Protein AF-A0A8H5PPE0-F1 (afdb_monomer_lite)

Organism: NCBI:txid48495

Secondary structure (DSSP, 8-state):
--HHHHHHHHHHHSTT---------HHHHHHHHHHHHHTT--SHHHHHHHHHIIIIISSTT--SS-TTTTTT-PPPPHHHHHHHHHHHHHHS--GGGSPP--

Sequence (102 aa):
MTQNQVLGYAREAAPGAEFAVEQVDTKVLVEAAWKRYNEGTRDRVSVRDFVIRASYGMGNGFFPKTDNEFLGIRQWSDEELKEEIFRRVKANPPVSLKAPEE

Radius of gyration: 18.6 Å; chains: 1; bounding box: 40×42×46 Å

Foldseek 3Di:
DDPVLLVVLLCVLPPPADDDDDDDDLVVLVVQLVVCVVVVNDDPVSCVSVVCCCCPVVVVVDDPDDCCVVVVHDDDDSVRSSVVSSVVCVVPPHPSPDDPDD

pLDDT: mean 89.12, std 9.19, range [42.53, 97.12]

Structure (mmCIF, N/CA/C/O backbone):
data_AF-A0A8H5PPE0-F1
#
_entry.id   AF-A0A8H5PPE0-F1
#
loop_
_atom_site.group_PDB
_atom_site.id
_atom_site.type_symbol
_atom_site.label_atom_id
_atom_site.label_alt_id
_atom_site.label_comp_id
_atom_site.label_asym_id
_atom_site.label_entity_id
_atom_site.label_seq_id
_atom_site.pdbx_PDB_ins_code
_atom_site.Cartn_x
_atom_site.Cartn_y
_atom_site.Cartn_z
_atom_site.occupancy
_atom_site.B_iso_or_equiv
_atom_site.auth_seq_id
_atom_site.auth_comp_id
_atom_site.auth_asym_id
_atom_site.auth_atom_id
_atom_site.pdbx_PDB_model_num
ATOM 1 N N . MET A 1 1 ? -7.551 10.363 1.956 1.00 73.62 1 MET A N 1
ATOM 2 C CA . MET A 1 1 ? -7.249 9.243 2.867 1.00 73.62 1 MET A CA 1
ATOM 3 C C . MET A 1 1 ? -6.055 8.442 2.361 1.00 73.62 1 MET A C 1
ATOM 5 O O . MET A 1 1 ? -5.914 8.293 1.154 1.00 73.62 1 MET A O 1
ATOM 9 N N . THR A 1 2 ? -5.186 7.964 3.254 1.00 82.62 2 THR A N 1
ATOM 10 C CA . THR A 1 2 ? -3.937 7.246 2.934 1.00 82.62 2 THR A CA 1
ATOM 11 C C . THR A 1 2 ? -3.913 5.843 3.552 1.00 82.62 2 THR A C 1
ATOM 13 O O . THR A 1 2 ? -4.597 5.591 4.542 1.00 82.62 2 THR A O 1
ATOM 16 N N . GLN A 1 3 ? -3.083 4.935 3.023 1.00 85.38 3 GLN A N 1
ATOM 17 C CA . GLN A 1 3 ? -2.862 3.611 3.635 1.00 85.38 3 GLN A CA 1
ATOM 18 C C . GLN A 1 3 ? -2.373 3.712 5.091 1.00 85.38 3 GLN A C 1
ATOM 20 O O . GLN A 1 3 ? -2.763 2.900 5.925 1.00 85.38 3 GLN A O 1
ATOM 25 N N . ASN A 1 4 ? -1.592 4.745 5.424 1.00 88.50 4 ASN A N 1
ATOM 26 C CA . ASN A 1 4 ? -1.128 4.983 6.793 1.00 88.50 4 ASN A CA 1
ATOM 27 C C . ASN A 1 4 ? -2.276 5.315 7.754 1.00 88.50 4 ASN A C 1
ATOM 29 O O . ASN A 1 4 ? -2.238 4.893 8.906 1.00 88.50 4 ASN A O 1
ATOM 33 N N . GLN A 1 5 ? -3.309 6.027 7.291 1.00 89.62 5 GLN A N 1
ATOM 34 C CA . GLN A 1 5 ? -4.500 6.293 8.107 1.00 89.62 5 GLN A CA 1
ATOM 35 C C . GLN A 1 5 ? -5.283 5.003 8.379 1.00 89.62 5 GLN A C 1
ATOM 37 O O . GLN A 1 5 ? -5.636 4.735 9.523 1.00 89.62 5 GLN A O 1
ATOM 42 N N . VAL A 1 6 ? -5.464 4.156 7.359 1.00 92.06 6 VAL A N 1
ATOM 43 C CA . VAL A 1 6 ? -6.106 2.835 7.508 1.00 92.06 6 VAL A CA 1
ATOM 44 C C . VAL A 1 6 ? -5.342 1.958 8.504 1.00 92.06 6 VAL A C 1
ATOM 46 O O . VAL A 1 6 ? -5.944 1.353 9.390 1.00 92.06 6 VAL A O 1
ATOM 49 N N . LEU A 1 7 ? -4.011 1.925 8.399 1.00 92.56 7 LEU A N 1
ATOM 50 C CA . LEU A 1 7 ? -3.152 1.201 9.335 1.00 92.56 7 LEU A CA 1
ATOM 51 C C . LEU A 1 7 ? -3.244 1.764 10.763 1.00 92.56 7 LEU A C 1
ATOM 53 O O . LEU A 1 7 ? -3.219 0.995 11.722 1.00 92.56 7 LEU A O 1
ATOM 57 N N . GLY A 1 8 ? -3.377 3.085 10.910 1.00 94.12 8 GLY A N 1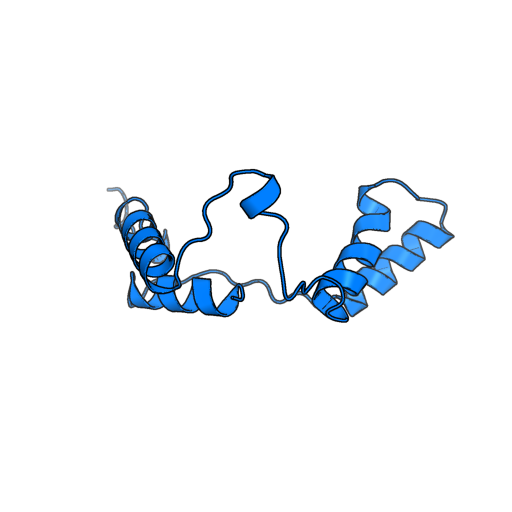
ATOM 58 C CA . GLY A 1 8 ? -3.629 3.738 12.195 1.00 94.12 8 GLY A CA 1
ATOM 59 C C . GLY A 1 8 ? -4.895 3.203 12.862 1.00 94.12 8 GLY A C 1
ATOM 60 O O . GLY A 1 8 ? -4.830 2.687 13.975 1.00 94.12 8 GLY A O 1
ATOM 61 N N . TYR A 1 9 ? -6.019 3.202 12.141 1.00 95.31 9 TYR A N 1
ATOM 62 C CA . TYR A 1 9 ? -7.278 2.655 12.653 1.00 95.31 9 TYR A CA 1
ATOM 63 C C . TYR A 1 9 ? -7.195 1.159 12.971 1.00 95.31 9 TYR A C 1
ATOM 65 O O . TYR A 1 9 ? -7.761 0.716 13.967 1.00 95.31 9 TYR A O 1
ATOM 73 N N . ALA A 1 10 ? -6.463 0.375 12.177 1.00 93.81 10 ALA A N 1
ATOM 74 C CA . ALA A 1 10 ? -6.276 -1.048 12.452 1.00 93.81 10 ALA A CA 1
ATOM 75 C C . ALA A 1 10 ? -5.502 -1.293 13.763 1.00 93.81 10 ALA A C 1
ATOM 77 O O . ALA A 1 10 ? -5.871 -2.173 14.542 1.00 93.81 10 ALA A O 1
ATOM 78 N N . ARG A 1 11 ? -4.473 -0.482 14.043 1.00 94.00 11 ARG A N 1
ATOM 79 C CA . ARG A 1 11 ? -3.713 -0.525 15.306 1.00 94.00 11 ARG A CA 1
ATOM 80 C C . ARG A 1 11 ? -4.546 -0.086 16.505 1.00 94.00 11 ARG A C 1
ATOM 82 O O . ARG A 1 11 ? -4.424 -0.676 17.572 1.00 94.00 11 ARG A O 1
ATOM 89 N N . GLU A 1 12 ? -5.407 0.913 16.330 1.00 94.94 12 GLU A N 1
ATOM 90 C CA . GLU A 1 12 ? -6.366 1.312 17.366 1.00 94.94 12 GLU A CA 1
ATOM 91 C C . GLU A 1 12 ? -7.387 0.201 17.656 1.00 94.94 12 GLU A C 1
ATOM 93 O O . GLU A 1 12 ? -7.741 -0.025 18.811 1.00 94.94 12 GLU A O 1
ATOM 98 N N . ALA A 1 13 ? -7.847 -0.507 16.620 1.00 94.38 13 ALA A N 1
ATOM 99 C CA . ALA A 1 13 ? -8.815 -1.595 16.746 1.00 94.38 13 ALA A CA 1
ATOM 100 C C . ALA A 1 13 ? -8.247 -2.844 17.440 1.00 94.38 13 ALA A C 1
ATOM 102 O O . ALA A 1 13 ? -9.007 -3.602 18.045 1.00 94.38 13 ALA A O 1
ATOM 103 N N . ALA A 1 14 ? -6.935 -3.065 17.339 1.00 93.62 14 ALA A N 1
ATOM 104 C CA . ALA A 1 14 ? -6.232 -4.185 17.953 1.00 93.62 14 ALA A CA 1
ATOM 105 C C . ALA A 1 14 ? -4.932 -3.714 18.627 1.00 93.62 14 ALA A C 1
ATOM 107 O O . ALA A 1 14 ? -3.840 -3.913 18.081 1.00 93.62 14 ALA A O 1
ATOM 108 N N . PRO A 1 15 ? -5.024 -3.097 19.821 1.00 90.75 15 PRO A N 1
ATOM 109 C CA . PRO A 1 15 ? -3.844 -2.701 20.577 1.00 90.75 15 PRO A CA 1
ATOM 110 C C . PRO A 1 15 ? -2.945 -3.912 20.854 1.00 90.75 15 PRO A C 1
ATOM 112 O O . PRO A 1 15 ? -3.411 -4.943 21.331 1.00 90.75 15 PRO A O 1
ATOM 115 N N . GLY A 1 16 ? -1.654 -3.790 20.541 1.00 86.06 16 GLY A N 1
ATOM 116 C CA . GLY A 1 16 ? -0.678 -4.873 20.706 1.00 86.06 16 GLY A CA 1
ATOM 117 C C . GLY A 1 16 ? -0.608 -5.871 19.545 1.00 86.06 16 GLY A C 1
ATOM 118 O O . GLY A 1 16 ? 0.258 -6.739 19.565 1.00 86.06 16 GLY A O 1
ATOM 119 N N . ALA A 1 17 ? -1.456 -5.749 18.517 1.00 88.88 17 ALA A N 1
ATOM 120 C CA . ALA A 1 17 ? -1.267 -6.512 17.288 1.00 88.88 17 ALA A CA 1
ATOM 121 C C . ALA A 1 17 ? -0.062 -6.014 16.486 1.00 88.88 17 ALA A C 1
ATOM 123 O O . ALA A 1 17 ? 0.148 -4.808 16.316 1.00 88.88 17 ALA A O 1
ATOM 124 N N . GLU A 1 18 ? 0.659 -6.959 15.892 1.00 89.44 18 GLU A N 1
ATOM 125 C CA . GLU A 1 18 ? 1.664 -6.664 14.886 1.00 89.44 18 GLU A CA 1
ATOM 126 C C . GLU A 1 18 ? 1.023 -6.666 13.500 1.00 89.44 18 GLU A C 1
ATOM 128 O O . GLU A 1 18 ? 0.386 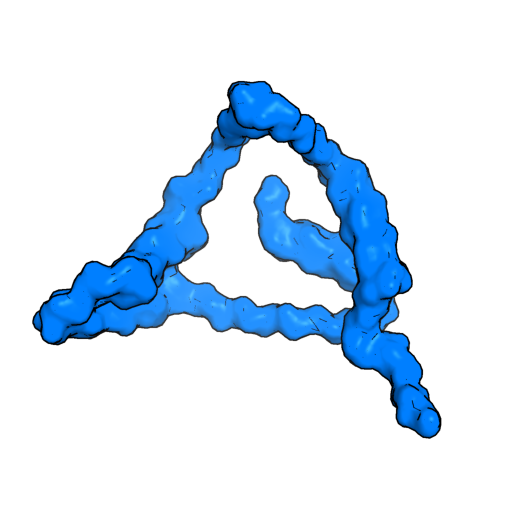-7.628 13.069 1.00 89.44 18 GLU A O 1
ATOM 133 N N . PHE A 1 19 ? 1.215 -5.562 12.784 1.00 88.81 19 PHE A N 1
ATOM 134 C CA . PHE A 1 19 ? 0.839 -5.438 11.383 1.00 88.81 19 PHE A CA 1
ATOM 135 C C . PHE A 1 19 ? 2.118 -5.378 10.561 1.00 88.81 19 PHE A C 1
ATOM 137 O O . PHE A 1 19 ? 2.896 -4.431 10.706 1.00 88.81 19 PHE A O 1
ATOM 144 N N . ALA A 1 20 ? 2.328 -6.378 9.705 1.00 88.06 20 ALA A N 1
ATOM 145 C CA . ALA A 1 20 ? 3.460 -6.392 8.792 1.00 88.06 20 ALA A CA 1
ATOM 146 C C . ALA A 1 20 ? 3.360 -5.207 7.819 1.00 88.06 20 ALA A C 1
ATOM 148 O O . ALA A 1 20 ? 2.336 -5.011 7.163 1.00 88.06 20 ALA A O 1
ATOM 149 N N . VAL A 1 21 ? 4.430 -4.417 7.736 1.00 88.31 21 VAL A N 1
ATOM 150 C CA . VAL A 1 21 ? 4.550 -3.298 6.797 1.00 88.31 21 VAL A CA 1
ATOM 151 C C . VAL A 1 21 ? 5.812 -3.501 5.980 1.00 88.31 21 VAL A C 1
ATOM 153 O O . VAL A 1 21 ? 6.912 -3.518 6.526 1.00 88.31 21 VAL A O 1
ATOM 156 N N . GLU A 1 22 ? 5.649 -3.615 4.669 1.00 89.50 22 GLU A N 1
ATOM 157 C CA . GLU A 1 22 ? 6.762 -3.627 3.731 1.00 89.50 22 GLU A CA 1
ATOM 158 C C . GLU A 1 22 ? 7.011 -2.202 3.235 1.00 89.50 22 GLU A C 1
ATOM 160 O O . GLU A 1 22 ? 6.127 -1.560 2.663 1.00 89.50 22 GLU A O 1
ATOM 165 N N . GLN A 1 23 ? 8.213 -1.688 3.488 1.00 87.75 23 GLN A N 1
ATOM 166 C CA . GLN A 1 23 ? 8.625 -0.388 2.974 1.00 87.75 23 GLN A CA 1
ATOM 167 C C . GLN A 1 23 ? 9.143 -0.559 1.549 1.00 87.75 23 GLN A C 1
ATOM 169 O O . GLN A 1 23 ? 10.116 -1.274 1.319 1.00 87.75 23 GLN A O 1
ATOM 174 N N . VAL A 1 24 ? 8.500 0.116 0.598 1.00 88.19 24 VAL A N 1
ATOM 175 C CA . VAL A 1 24 ? 8.821 -0.001 -0.828 1.00 88.19 24 VAL A CA 1
ATOM 176 C C . VAL A 1 24 ? 9.410 1.311 -1.339 1.00 88.19 24 VAL A C 1
ATOM 178 O O . VAL A 1 24 ? 8.713 2.325 -1.414 1.00 88.19 24 VAL A O 1
ATOM 181 N N . ASP A 1 25 ? 10.679 1.291 -1.761 1.00 93.12 25 ASP A N 1
ATOM 182 C CA . ASP A 1 25 ? 11.261 2.405 -2.512 1.00 93.12 25 ASP A CA 1
ATOM 183 C C . ASP A 1 25 ? 10.926 2.281 -4.002 1.00 93.12 25 ASP A C 1
ATOM 185 O O . ASP A 1 25 ? 11.515 1.516 -4.767 1.00 93.12 25 ASP A O 1
ATOM 189 N N . THR A 1 26 ? 9.972 3.102 -4.428 1.00 94.00 26 THR A N 1
ATOM 190 C CA . THR A 1 26 ? 9.540 3.172 -5.828 1.00 94.00 26 THR A CA 1
ATOM 191 C C . THR A 1 26 ? 10.651 3.551 -6.815 1.00 94.00 26 THR A C 1
ATOM 193 O O . THR A 1 26 ? 10.493 3.292 -8.007 1.00 94.00 26 THR A O 1
ATOM 196 N N . LYS A 1 27 ? 11.762 4.163 -6.375 1.00 95.31 27 LYS A N 1
ATOM 197 C CA . LYS A 1 27 ? 12.910 4.449 -7.253 1.00 95.31 27 LYS A CA 1
ATOM 198 C C . LYS A 1 27 ? 13.619 3.163 -7.670 1.00 95.31 27 LYS A C 1
ATOM 200 O O . LYS A 1 27 ? 13.854 2.972 -8.857 1.00 95.31 27 LYS A O 1
ATOM 205 N N . VAL A 1 28 ? 13.848 2.247 -6.731 1.00 95.06 28 VAL A N 1
ATOM 206 C CA . VAL A 1 28 ? 14.465 0.938 -7.013 1.00 95.06 28 VAL A CA 1
ATOM 207 C C . VAL A 1 28 ? 13.606 0.134 -7.993 1.00 95.06 28 VAL A C 1
ATOM 209 O O . VAL A 1 28 ? 14.123 -0.498 -8.915 1.00 95.06 28 VAL A O 1
ATOM 212 N N . LEU A 1 29 ? 12.277 0.220 -7.858 1.00 93.44 29 LEU A N 1
ATOM 213 C CA . LEU A 1 29 ? 11.351 -0.406 -8.806 1.00 93.44 29 LEU A CA 1
ATOM 214 C C . LEU A 1 29 ? 11.541 0.129 -10.234 1.00 93.44 29 LEU A C 1
ATOM 216 O O . LEU A 1 29 ? 11.566 -0.648 -11.187 1.00 93.44 29 LEU A O 1
ATOM 220 N N . VAL A 1 30 ? 11.711 1.446 -10.396 1.00 95.06 30 VAL A N 1
ATOM 221 C CA . VAL A 1 30 ? 11.883 2.063 -11.721 1.00 95.06 30 VAL A CA 1
ATOM 222 C C . VAL A 1 30 ? 13.215 1.683 -12.370 1.00 95.06 30 VAL A C 1
ATOM 224 O O . VAL A 1 30 ? 13.269 1.484 -13.581 1.00 95.06 30 VAL A O 1
ATOM 227 N N . GLU A 1 31 ? 14.279 1.541 -11.579 1.00 95.12 31 GLU A N 1
ATOM 228 C CA . GLU A 1 31 ? 15.589 1.089 -12.060 1.00 95.12 31 GLU A CA 1
ATOM 229 C C . GLU A 1 31 ? 15.514 -0.352 -12.581 1.00 95.12 31 GLU A C 1
ATOM 231 O O . GLU A 1 31 ? 15.961 -0.644 -13.696 1.00 95.12 31 GLU A O 1
ATOM 236 N N . ALA A 1 32 ? 14.864 -1.243 -11.825 1.00 93.12 32 ALA A N 1
ATOM 237 C CA . ALA A 1 32 ? 14.617 -2.617 -12.253 1.00 93.12 32 ALA A CA 1
ATOM 238 C C . ALA A 1 32 ? 13.738 -2.684 -13.516 1.00 93.12 32 ALA A C 1
ATOM 240 O O . ALA A 1 32 ? 13.986 -3.500 -14.409 1.00 93.12 32 ALA A O 1
ATOM 241 N N . ALA A 1 33 ? 12.735 -1.807 -13.622 1.00 94.62 33 ALA A N 1
ATOM 242 C CA . ALA A 1 33 ? 11.870 -1.706 -14.793 1.00 94.62 33 ALA A CA 1
ATOM 243 C C . ALA A 1 33 ? 12.642 -1.283 -16.048 1.00 94.62 33 ALA A C 1
ATOM 245 O O . ALA A 1 33 ? 12.481 -1.901 -17.100 1.00 94.62 33 ALA A O 1
ATOM 246 N N . TRP A 1 34 ? 13.522 -0.284 -15.933 1.00 95.81 34 TRP A N 1
ATOM 247 C CA . TRP A 1 34 ? 14.383 0.149 -17.035 1.00 95.81 34 TRP A CA 1
ATOM 248 C C . TRP A 1 34 ? 15.318 -0.953 -17.514 1.00 95.81 34 TRP A C 1
ATOM 250 O O . TRP A 1 34 ? 15.463 -1.135 -18.723 1.00 95.81 34 TRP A O 1
ATOM 260 N N . LYS A 1 35 ? 15.905 -1.726 -16.593 1.00 95.38 35 LYS A N 1
ATOM 261 C CA . LYS A 1 35 ? 16.738 -2.877 -16.956 1.00 95.38 35 LYS A CA 1
ATOM 262 C C . LYS A 1 35 ? 15.962 -3.871 -17.828 1.00 95.38 35 LYS A C 1
ATOM 264 O O . LYS A 1 35 ? 16.379 -4.141 -18.952 1.00 95.38 35 LYS A O 1
ATOM 269 N N 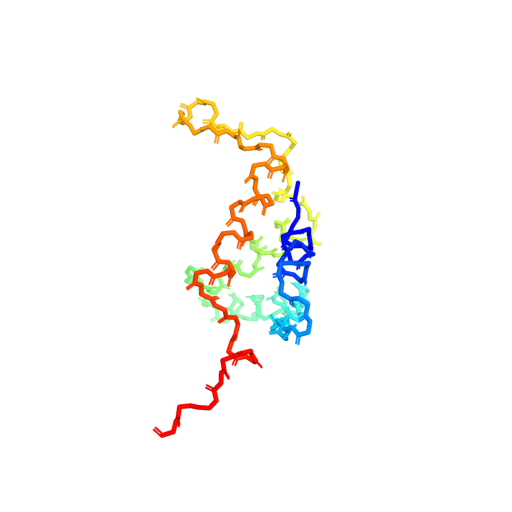. ARG A 1 36 ? 14.795 -4.331 -17.359 1.00 95.06 36 ARG A N 1
ATOM 270 C CA . ARG A 1 36 ? 13.930 -5.261 -18.113 1.00 95.06 36 ARG A CA 1
ATOM 271 C C . ARG A 1 36 ? 13.505 -4.685 -19.464 1.00 95.06 36 ARG A C 1
ATOM 273 O O . ARG A 1 36 ? 13.529 -5.387 -20.472 1.00 95.06 36 ARG A O 1
ATOM 280 N N . TYR A 1 37 ? 13.157 -3.399 -19.496 1.00 94.88 37 TYR A N 1
ATOM 281 C CA . TYR A 1 37 ? 12.736 -2.715 -20.716 1.00 94.88 37 TYR A CA 1
ATOM 282 C C . TYR A 1 37 ? 13.845 -2.682 -21.777 1.00 94.88 37 TYR A C 1
ATOM 284 O O . TYR A 1 37 ? 13.585 -2.946 -22.954 1.00 94.88 37 TYR A O 1
ATOM 292 N N . ASN A 1 38 ? 15.079 -2.385 -21.361 1.00 95.12 38 ASN A N 1
ATOM 293 C CA . ASN A 1 38 ? 16.249 -2.328 -22.240 1.00 95.12 38 ASN A CA 1
ATOM 294 C C . ASN A 1 38 ? 16.684 -3.717 -22.728 1.00 95.12 38 ASN A C 1
ATOM 296 O O . ASN A 1 38 ? 17.182 -3.842 -23.841 1.00 95.12 38 ASN A O 1
ATOM 300 N N . GLU A 1 39 ? 16.421 -4.762 -21.944 1.00 96.19 39 GLU A N 1
ATOM 301 C CA . GLU A 1 39 ? 16.573 -6.169 -22.345 1.00 96.19 39 GLU A CA 1
ATOM 302 C C . GLU A 1 39 ? 15.443 -6.647 -23.287 1.00 96.19 39 GLU A C 1
ATOM 304 O O . GLU A 1 39 ? 15.424 -7.800 -23.710 1.00 96.19 39 GLU A O 1
ATOM 309 N N . GLY A 1 40 ? 14.491 -5.773 -23.639 1.00 95.75 40 GLY A N 1
ATOM 310 C CA . GLY A 1 40 ? 13.387 -6.069 -24.556 1.00 95.75 40 GLY A CA 1
ATOM 311 C C . GLY A 1 40 ? 12.144 -6.667 -23.891 1.00 95.75 40 GLY A C 1
ATOM 312 O O . GLY A 1 40 ? 11.158 -6.936 -24.579 1.00 95.75 40 GLY A O 1
ATOM 313 N N . THR A 1 41 ? 12.139 -6.826 -22.565 1.00 94.50 41 THR A N 1
ATOM 314 C CA . THR A 1 41 ? 10.997 -7.367 -21.817 1.00 94.50 41 THR A CA 1
ATOM 315 C C . THR A 1 41 ? 9.990 -6.257 -21.513 1.00 94.50 41 THR A C 1
ATOM 317 O O . THR A 1 41 ? 10.246 -5.356 -20.714 1.00 94.50 41 THR A O 1
ATOM 320 N N . ARG A 1 42 ? 8.826 -6.308 -22.175 1.00 90.44 42 ARG A N 1
ATOM 321 C CA . ARG A 1 42 ? 7.790 -5.253 -22.142 1.00 90.44 42 ARG A CA 1
ATOM 322 C C . ARG A 1 42 ? 6.397 -5.771 -21.789 1.00 90.44 42 ARG A C 1
ATOM 324 O O . ARG A 1 42 ? 5.393 -5.170 -22.167 1.00 90.44 42 ARG A O 1
ATOM 331 N N . ASP A 1 43 ? 6.319 -6.900 -21.098 1.00 92.12 43 ASP A N 1
ATOM 332 C CA . ASP A 1 43 ? 5.044 -7.407 -20.607 1.00 92.12 43 ASP A CA 1
ATOM 333 C C . ASP A 1 43 ? 4.461 -6.491 -19.514 1.00 92.12 43 ASP A C 1
ATOM 335 O O . ASP A 1 43 ? 5.144 -5.641 -18.929 1.00 92.12 43 ASP A O 1
ATOM 339 N N . ARG A 1 44 ? 3.173 -6.688 -19.221 1.00 87.62 44 ARG A N 1
ATOM 340 C CA . ARG A 1 44 ? 2.410 -5.866 -18.273 1.00 87.62 44 ARG A CA 1
ATOM 341 C C . ARG A 1 44 ? 3.056 -5.787 -16.887 1.00 87.62 44 ARG A C 1
ATOM 343 O O . ARG A 1 44 ? 2.971 -4.742 -16.250 1.00 87.62 44 ARG A O 1
ATOM 350 N N . VAL A 1 45 ? 3.653 -6.875 -16.399 1.00 85.19 45 VAL A N 1
ATOM 351 C CA . VAL A 1 45 ? 4.282 -6.909 -15.072 1.00 85.19 45 VAL A CA 1
ATOM 352 C C . VAL A 1 45 ? 5.562 -6.085 -15.093 1.00 85.19 45 VAL A C 1
ATOM 354 O O . VAL A 1 45 ? 5.758 -5.249 -14.214 1.00 85.19 45 VAL A O 1
ATOM 357 N N . SER A 1 46 ? 6.379 -6.242 -16.134 1.00 84.81 46 SER A N 1
ATOM 358 C CA . SER A 1 46 ? 7.659 -5.539 -16.255 1.00 84.81 46 SER A CA 1
ATOM 359 C C . SER A 1 46 ? 7.520 -4.018 -16.334 1.00 84.81 46 SER A C 1
ATOM 361 O O . SER A 1 46 ? 8.362 -3.313 -15.773 1.00 84.81 46 SER A O 1
ATOM 363 N N . VAL A 1 47 ? 6.456 -3.509 -16.971 1.00 90.94 47 VAL A N 1
ATOM 364 C CA . VAL A 1 47 ? 6.188 -2.061 -17.085 1.00 90.94 47 VAL A CA 1
ATOM 365 C C . VAL A 1 47 ? 5.401 -1.476 -15.904 1.00 90.94 47 VAL A C 1
ATOM 367 O O . VAL A 1 47 ? 5.350 -0.256 -15.750 1.00 90.94 47 VAL A O 1
ATOM 370 N N . ARG A 1 48 ? 4.799 -2.316 -15.047 1.00 93.12 48 ARG A N 1
ATOM 371 C CA . ARG A 1 48 ? 3.974 -1.891 -13.897 1.00 93.12 48 ARG A CA 1
ATOM 372 C C . ARG A 1 48 ? 4.729 -0.971 -12.942 1.00 93.12 48 ARG A C 1
ATOM 374 O O . ARG A 1 48 ? 4.150 -0.042 -12.388 1.00 93.12 48 ARG A O 1
ATOM 381 N N . ASP A 1 49 ? 6.017 -1.217 -12.763 1.00 94.56 49 ASP A N 1
ATOM 382 C CA . ASP A 1 49 ? 6.861 -0.483 -11.822 1.00 94.56 49 ASP A CA 1
ATOM 383 C C . ASP A 1 49 ? 7.046 0.992 -12.218 1.00 94.56 49 ASP A C 1
ATOM 385 O O . ASP A 1 49 ? 7.104 1.861 -11.345 1.00 94.56 49 ASP A O 1
ATOM 389 N N . PHE A 1 50 ? 7.004 1.309 -13.519 1.00 94.94 50 PHE A N 1
ATOM 390 C CA . PHE A 1 50 ? 6.927 2.698 -13.986 1.00 94.94 50 PHE A CA 1
ATOM 391 C C . PHE A 1 50 ? 5.648 3.382 -13.508 1.00 94.94 50 PHE A C 1
ATOM 393 O O . PHE A 1 50 ? 5.690 4.511 -13.017 1.00 94.94 50 PHE A O 1
ATOM 400 N N . VAL A 1 51 ? 4.515 2.683 -13.615 1.00 93.31 51 VAL A N 1
ATOM 401 C CA . VAL A 1 51 ? 3.211 3.192 -13.175 1.00 93.31 51 VAL A CA 1
ATOM 402 C C . VAL A 1 51 ? 3.202 3.381 -11.662 1.00 93.31 51 VAL A C 1
ATOM 404 O O . VAL A 1 51 ? 2.802 4.439 -11.193 1.00 93.31 51 VAL A O 1
ATOM 407 N N . ILE A 1 52 ? 3.718 2.422 -10.889 1.00 93.25 52 ILE A N 1
ATOM 408 C CA . ILE A 1 52 ? 3.818 2.542 -9.426 1.00 93.25 52 ILE A CA 1
ATOM 409 C C . ILE A 1 52 ? 4.641 3.776 -9.035 1.00 93.25 52 ILE A C 1
ATOM 411 O O . ILE A 1 52 ? 4.215 4.553 -8.175 1.00 93.25 52 ILE A O 1
ATOM 415 N N . ARG A 1 53 ? 5.796 3.993 -9.679 1.00 94.69 53 ARG A N 1
ATOM 416 C CA . ARG A 1 53 ? 6.625 5.181 -9.435 1.00 94.69 53 ARG A CA 1
ATOM 417 C C . ARG A 1 53 ? 5.881 6.467 -9.777 1.00 94.69 53 ARG A C 1
ATOM 419 O O . ARG A 1 53 ? 5.896 7.389 -8.964 1.00 94.69 53 ARG A O 1
ATOM 426 N N . ALA A 1 54 ? 5.226 6.527 -10.934 1.00 94.38 54 ALA A N 1
ATOM 427 C CA . ALA A 1 54 ? 4.465 7.700 -11.350 1.00 94.38 54 ALA A CA 1
ATOM 428 C C . ALA A 1 54 ? 3.304 7.993 -10.385 1.00 94.38 54 ALA A C 1
ATOM 430 O O . ALA A 1 54 ? 3.148 9.128 -9.938 1.00 94.38 54 ALA A O 1
ATOM 431 N N . SER A 1 55 ? 2.524 6.975 -10.023 1.00 91.69 55 SER A N 1
ATOM 432 C CA . SER A 1 55 ? 1.334 7.121 -9.189 1.00 91.69 55 SER A CA 1
ATOM 433 C C . SER A 1 55 ? 1.673 7.442 -7.734 1.00 91.69 55 SER A C 1
ATOM 435 O O . SER A 1 55 ? 1.219 8.456 -7.210 1.00 91.69 55 SER A O 1
ATOM 437 N N . TYR A 1 56 ? 2.480 6.603 -7.080 1.00 89.75 56 TYR A N 1
ATOM 438 C CA . TYR A 1 56 ? 2.724 6.692 -5.636 1.00 89.75 56 TYR A CA 1
ATOM 439 C C . TYR A 1 56 ? 4.022 7.423 -5.303 1.00 89.75 56 TYR A C 1
ATOM 441 O O . TYR A 1 56 ? 4.063 8.224 -4.376 1.00 89.75 56 TYR A O 1
ATOM 449 N N . GLY A 1 57 ? 5.084 7.179 -6.071 1.00 90.88 57 GLY A N 1
ATOM 450 C CA . GLY A 1 57 ? 6.402 7.754 -5.802 1.00 90.88 57 GLY A CA 1
ATOM 451 C C . GLY A 1 57 ? 6.548 9.228 -6.186 1.00 90.88 57 GLY A C 1
ATOM 452 O O . GLY A 1 57 ? 7.369 9.932 -5.598 1.00 90.88 57 GLY A O 1
ATOM 453 N N . MET A 1 58 ? 5.789 9.677 -7.188 1.00 92.38 58 MET A N 1
ATOM 454 C CA . MET A 1 58 ? 5.735 11.070 -7.653 1.00 92.38 58 MET A CA 1
ATOM 455 C C . MET A 1 58 ? 4.404 11.755 -7.315 1.00 92.38 58 MET A C 1
ATOM 457 O O . MET A 1 58 ? 4.267 12.950 -7.545 1.00 92.38 58 MET A O 1
ATOM 461 N N . GLY A 1 59 ? 3.434 11.014 -6.772 1.00 88.62 59 GLY A N 1
ATOM 462 C CA . GLY A 1 59 ? 2.144 11.551 -6.341 1.00 88.62 59 GLY A CA 1
ATOM 463 C C . GLY A 1 59 ? 1.115 11.770 -7.453 1.00 88.62 59 GLY A C 1
ATOM 464 O O . GLY A 1 59 ? 0.023 12.247 -7.159 1.00 88.62 59 GLY A O 1
ATOM 465 N N . ASN A 1 60 ? 1.389 11.382 -8.706 1.00 89.88 60 ASN A N 1
ATOM 466 C CA . ASN A 1 60 ? 0.446 11.595 -9.818 1.00 89.88 60 ASN A CA 1
ATOM 467 C C . ASN A 1 60 ? -0.798 10.691 -9.751 1.00 89.88 60 ASN A C 1
ATOM 469 O O . ASN A 1 60 ? -1.705 10.829 -10.564 1.00 89.88 60 ASN A O 1
ATOM 473 N N . GLY A 1 61 ? -0.835 9.736 -8.819 1.00 86.50 61 GLY A N 1
ATOM 474 C CA . GLY A 1 61 ? -1.990 8.876 -8.561 1.00 86.50 61 GLY A CA 1
ATOM 475 C C . GLY A 1 61 ? -2.956 9.446 -7.525 1.00 86.50 61 GLY A C 1
ATOM 476 O O . GLY A 1 61 ? -3.958 8.803 -7.220 1.00 86.50 61 GLY A O 1
ATOM 477 N N . PHE A 1 62 ? -2.658 10.614 -6.949 1.00 84.69 62 PHE A N 1
ATOM 478 C CA . PHE A 1 62 ? -3.572 11.285 -6.037 1.00 84.69 62 PHE A CA 1
ATOM 479 C C . PHE A 1 62 ? -4.569 12.139 -6.822 1.00 84.69 62 PHE A C 1
ATOM 481 O O . PHE A 1 62 ? -4.202 13.145 -7.428 1.00 84.69 62 PHE A O 1
ATOM 488 N N . PHE A 1 63 ? -5.842 11.755 -6.766 1.00 84.69 63 PHE A N 1
ATOM 489 C CA . PHE A 1 63 ? -6.931 12.512 -7.370 1.00 84.69 63 PHE A CA 1
ATOM 490 C C . PHE A 1 63 ? -7.738 13.229 -6.278 1.00 84.69 63 PHE A C 1
ATOM 492 O O . PHE A 1 63 ? -8.229 12.569 -5.360 1.00 84.69 63 PHE A O 1
ATOM 499 N N . PRO A 1 64 ? -7.908 14.565 -6.350 1.00 82.69 64 PRO A N 1
ATOM 500 C CA . PRO A 1 64 ? -8.670 15.321 -5.351 1.00 82.69 64 PRO A CA 1
ATOM 501 C C . PRO A 1 64 ? -10.177 15.040 -5.420 1.00 82.69 64 PRO A C 1
ATOM 503 O O . PRO A 1 64 ? -10.898 15.272 -4.453 1.00 82.69 64 PRO A O 1
ATOM 506 N N . LYS A 1 65 ? -10.654 14.556 -6.569 1.00 84.56 65 LYS A N 1
ATOM 507 C CA . LYS A 1 65 ? -12.023 14.099 -6.800 1.00 84.56 65 LYS A CA 1
ATOM 508 C C . LYS A 1 65 ? -11.970 12.734 -7.467 1.00 84.56 65 LYS A C 1
ATOM 510 O O . LYS A 1 65 ? -11.042 12.455 -8.221 1.00 84.56 65 LYS A O 1
ATOM 515 N N . THR A 1 66 ? -12.956 11.902 -7.169 1.00 86.62 66 THR A N 1
ATOM 516 C CA . THR A 1 66 ? -13.107 10.572 -7.766 1.00 86.62 66 THR A CA 1
ATOM 517 C C . THR A 1 66 ? -14.412 10.524 -8.542 1.00 86.62 66 THR A C 1
ATOM 519 O O . THR A 1 66 ? -15.348 11.248 -8.206 1.00 86.62 66 THR A O 1
ATOM 522 N N . ASP A 1 67 ? -14.500 9.630 -9.520 1.00 89.31 67 ASP A N 1
ATOM 523 C CA . ASP A 1 67 ? -15.725 9.412 -10.298 1.00 89.31 67 ASP A CA 1
ATOM 524 C C . ASP A 1 67 ? -16.693 8.441 -9.597 1.00 89.31 67 ASP A C 1
ATOM 526 O O . ASP A 1 67 ? -17.552 7.831 -10.228 1.00 89.31 67 ASP A O 1
ATOM 530 N N . ASN A 1 68 ? -16.564 8.275 -8.276 1.00 90.69 68 ASN A N 1
ATOM 531 C CA . ASN A 1 68 ? -17.387 7.354 -7.497 1.00 90.69 68 ASN A CA 1
ATOM 532 C C . ASN A 1 68 ? -18.885 7.643 -7.663 1.00 90.69 68 ASN A C 1
ATOM 534 O O . ASN A 1 68 ? -19.659 6.708 -7.841 1.00 90.69 68 ASN A O 1
ATOM 538 N N . GLU A 1 69 ? -19.285 8.918 -7.685 1.00 89.81 69 GLU A N 1
ATOM 539 C CA . GLU A 1 69 ? -20.680 9.320 -7.912 1.00 89.81 69 GLU A CA 1
ATOM 540 C C . GLU A 1 69 ? -21.199 8.837 -9.273 1.00 89.81 69 GLU A C 1
ATOM 542 O O . GLU A 1 69 ? -22.269 8.236 -9.347 1.00 89.81 69 GLU A O 1
ATOM 547 N N . PHE A 1 70 ? -20.408 9.018 -10.336 1.00 91.69 70 PHE A N 1
ATOM 548 C CA . PHE A 1 70 ? -20.745 8.535 -11.677 1.00 91.69 70 PHE A CA 1
ATOM 549 C C . PHE A 1 70 ? -20.896 7.008 -11.717 1.00 91.69 70 PHE A C 1
ATOM 551 O O . PHE A 1 70 ? -21.770 6.481 -12.400 1.00 91.69 70 PHE A O 1
ATOM 558 N N . LEU A 1 71 ? -20.070 6.295 -10.950 1.00 93.50 71 LEU A N 1
ATOM 559 C CA . LEU A 1 71 ? -20.118 4.838 -10.836 1.00 93.50 71 LEU A CA 1
ATOM 560 C C . LEU A 1 71 ? -21.194 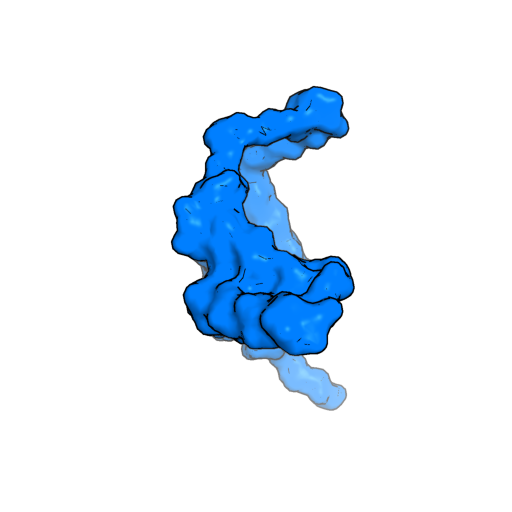4.336 -9.852 1.00 93.50 71 LEU A C 1
ATOM 562 O O . LEU A 1 71 ? -21.298 3.128 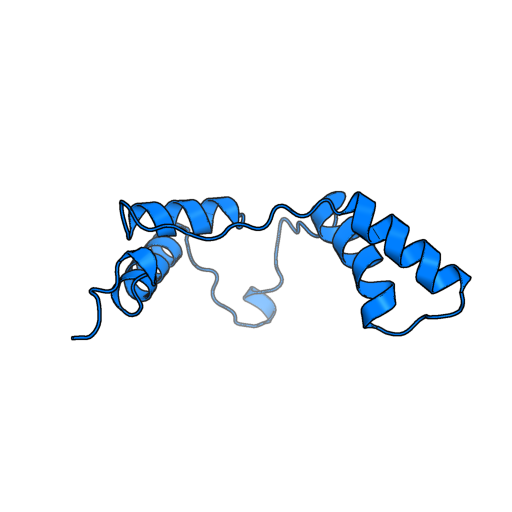-9.642 1.00 93.50 71 LEU A O 1
ATOM 566 N N . GLY A 1 72 ? -21.977 5.226 -9.228 1.00 93.94 72 GLY A N 1
ATOM 567 C CA . GLY A 1 72 ? -22.959 4.869 -8.197 1.00 93.94 72 GLY A CA 1
ATOM 568 C C . GLY A 1 72 ? -22.331 4.319 -6.909 1.00 93.94 72 GLY A C 1
ATOM 569 O O . GLY A 1 72 ? -23.003 3.666 -6.111 1.00 93.94 72 GLY A O 1
ATOM 570 N N . ILE A 1 73 ? -21.036 4.556 -6.704 1.00 93.38 73 ILE A N 1
ATOM 571 C CA . ILE A 1 73 ? -20.280 4.114 -5.536 1.00 93.38 73 ILE A CA 1
ATOM 572 C C . ILE A 1 73 ? -20.420 5.180 -4.452 1.00 93.38 73 ILE A C 1
ATOM 574 O O . ILE A 1 73 ? -19.921 6.298 -4.576 1.00 93.38 73 ILE A O 1
ATOM 578 N N . ARG A 1 74 ? -21.077 4.825 -3.347 1.00 91.81 74 ARG A N 1
ATOM 579 C CA . ARG A 1 74 ? -21.146 5.694 -2.169 1.00 91.81 74 ARG A CA 1
ATOM 580 C C . ARG A 1 74 ? -19.753 5.861 -1.562 1.00 91.81 74 ARG A C 1
ATOM 582 O O . ARG A 1 74 ? -19.110 4.879 -1.197 1.00 91.81 74 ARG A O 1
ATOM 589 N N . GLN A 1 75 ? -19.327 7.108 -1.395 1.00 88.00 75 GLN A N 1
ATOM 590 C CA . GLN A 1 75 ? -18.135 7.439 -0.624 1.00 88.00 75 GLN A CA 1
ATOM 591 C C . GLN A 1 75 ? -18.446 7.378 0.876 1.00 88.00 75 GLN A C 1
ATOM 593 O O . GLN A 1 75 ? -19.440 7.945 1.325 1.00 88.00 75 GLN A O 1
ATOM 598 N N . TRP A 1 76 ? -17.602 6.681 1.634 1.00 90.38 76 TRP A N 1
ATOM 599 C CA . TRP A 1 76 ? -17.677 6.649 3.094 1.00 90.38 76 TRP A CA 1
ATOM 600 C C . TRP A 1 76 ? -16.996 7.862 3.717 1.00 90.38 76 TRP A C 1
ATOM 602 O O . TRP A 1 76 ? -15.999 8.360 3.179 1.00 90.38 76 TRP A O 1
ATOM 612 N N . SER A 1 77 ? -17.516 8.297 4.863 1.00 91.88 77 SER A N 1
ATOM 613 C CA . SER A 1 77 ? -16.794 9.195 5.761 1.00 91.88 77 SER A CA 1
ATOM 614 C C . SER A 1 77 ? -15.619 8.475 6.435 1.00 91.88 77 SER A C 1
ATOM 616 O O . SER A 1 77 ? -15.510 7.242 6.407 1.00 91.88 77 SER A O 1
ATOM 618 N N . ASP A 1 78 ? -14.726 9.249 7.051 1.00 91.25 78 ASP A N 1
ATOM 619 C CA . ASP A 1 78 ? -13.599 8.696 7.805 1.00 91.25 78 ASP A CA 1
ATOM 620 C C . ASP A 1 78 ? -14.095 7.865 9.009 1.00 91.25 78 ASP A C 1
ATOM 622 O O . ASP A 1 78 ? -13.517 6.824 9.327 1.00 91.25 78 ASP A O 1
ATOM 626 N N . GLU A 1 79 ? -15.204 8.269 9.636 1.00 94.88 79 GLU A N 1
ATOM 627 C CA . GLU A 1 79 ? -15.856 7.547 10.734 1.00 94.88 79 GLU A CA 1
ATOM 628 C C . GLU A 1 79 ? -16.445 6.212 10.269 1.00 94.88 79 GLU A C 1
ATOM 630 O O . GLU A 1 79 ? -16.152 5.180 10.873 1.00 94.88 79 GLU A O 1
ATOM 635 N N . GLU A 1 80 ? -17.211 6.210 9.171 1.00 95.38 80 GLU A N 1
ATOM 636 C CA . GLU A 1 80 ? -17.795 4.985 8.604 1.00 95.38 80 GLU A CA 1
ATOM 637 C C . GLU A 1 80 ? -16.704 3.969 8.246 1.00 95.38 80 GLU A C 1
ATOM 639 O O . GLU A 1 80 ? -16.821 2.773 8.533 1.00 95.38 80 GLU A O 1
ATOM 644 N N . LEU A 1 81 ? -15.599 4.439 7.658 1.00 93.19 81 LEU A N 1
ATOM 645 C CA . LEU A 1 81 ? -14.478 3.561 7.355 1.00 93.19 81 LEU A CA 1
ATOM 646 C C . LEU A 1 81 ? -13.802 3.040 8.628 1.00 93.19 81 LEU A C 1
ATOM 648 O O . LEU A 1 81 ? -13.454 1.859 8.689 1.00 93.19 81 LEU A O 1
ATOM 652 N N . LYS A 1 82 ? -13.591 3.892 9.637 1.00 96.31 82 LYS A N 1
ATOM 653 C CA . LYS A 1 82 ? -12.994 3.473 10.910 1.00 96.31 82 LYS A CA 1
ATOM 654 C C . LYS A 1 82 ? -13.839 2.388 11.577 1.00 96.31 82 LYS A C 1
ATOM 656 O O . LYS A 1 82 ? -13.287 1.369 11.992 1.00 96.31 82 LYS A O 1
ATOM 661 N N . GLU A 1 83 ? -15.156 2.557 11.631 1.00 97.12 83 GLU A N 1
ATOM 662 C CA . GLU A 1 83 ? -16.079 1.548 12.163 1.00 97.12 83 GLU A CA 1
ATOM 663 C C . GLU A 1 83 ? -15.980 0.221 11.401 1.00 97.12 83 GLU A C 1
ATOM 665 O O . GLU A 1 83 ? -15.872 -0.847 12.014 1.00 97.12 83 GLU A O 1
ATOM 670 N N . GLU A 1 84 ? -15.929 0.276 10.068 1.00 95.94 84 GLU A N 1
ATOM 671 C CA . GLU A 1 84 ? -15.766 -0.915 9.237 1.00 95.94 84 GLU A CA 1
ATOM 672 C C . GLU A 1 84 ? -14.422 -1.618 9.484 1.00 95.94 84 GLU A C 1
ATOM 674 O O . GLU A 1 84 ? -14.369 -2.850 9.576 1.00 95.94 84 GLU A O 1
ATOM 679 N N . ILE A 1 85 ? -13.327 -0.865 9.627 1.00 95.38 85 ILE A N 1
ATOM 680 C CA . ILE A 1 85 ? -12.007 -1.422 9.955 1.00 95.38 85 ILE A CA 1
ATOM 681 C C . ILE A 1 85 ? -12.060 -2.122 11.313 1.00 95.38 85 ILE A C 1
ATOM 683 O O . ILE A 1 85 ? -11.627 -3.270 11.424 1.00 95.38 85 ILE A O 1
ATOM 687 N N . PHE A 1 86 ? -12.650 -1.487 12.327 1.00 96.62 86 PHE A N 1
ATOM 688 C CA . PHE A 1 86 ? -12.818 -2.081 13.653 1.00 96.62 86 PHE A CA 1
ATOM 689 C C . PHE A 1 86 ? -13.622 -3.381 13.587 1.00 96.62 86 PHE A C 1
ATOM 691 O O . PHE A 1 86 ? -13.239 -4.383 14.195 1.00 96.62 86 PHE A O 1
ATOM 698 N N . ARG A 1 87 ? -14.716 -3.391 12.819 1.00 96.81 87 ARG A N 1
ATOM 699 C CA . ARG A 1 87 ? -15.541 -4.584 12.609 1.00 96.81 87 ARG A CA 1
ATOM 700 C C . ARG A 1 87 ? -14.735 -5.717 11.973 1.00 96.81 87 ARG A C 1
ATOM 702 O O . ARG A 1 87 ? -14.809 -6.852 12.442 1.00 96.81 87 ARG A O 1
ATOM 709 N N . ARG A 1 88 ? -13.943 -5.425 10.935 1.00 94.75 88 ARG A N 1
ATOM 710 C CA . ARG A 1 88 ? -13.126 -6.427 10.227 1.00 94.75 88 ARG A CA 1
ATOM 711 C C . ARG A 1 88 ? -11.988 -6.974 11.075 1.00 94.75 88 ARG A C 1
ATOM 713 O O . ARG A 1 88 ? -11.781 -8.183 11.063 1.00 94.75 88 ARG A O 1
ATOM 720 N N . VAL A 1 89 ? -11.292 -6.112 11.814 1.00 93.25 89 VAL A N 1
ATOM 721 C CA . VAL A 1 89 ? -10.199 -6.511 12.713 1.00 93.25 89 VAL A CA 1
ATOM 722 C C . VAL A 1 89 ? -10.722 -7.407 13.834 1.00 93.25 89 VAL A C 1
ATOM 724 O O . VAL A 1 89 ? -10.100 -8.414 14.143 1.00 93.25 89 VAL A O 1
ATOM 727 N N . LYS A 1 90 ? -11.899 -7.112 14.398 1.00 89.56 90 LYS A N 1
ATOM 728 C CA . LYS A 1 90 ? -12.533 -7.985 15.400 1.00 89.56 90 LYS A CA 1
ATOM 729 C C . LYS A 1 90 ? -12.976 -9.328 14.821 1.00 89.56 90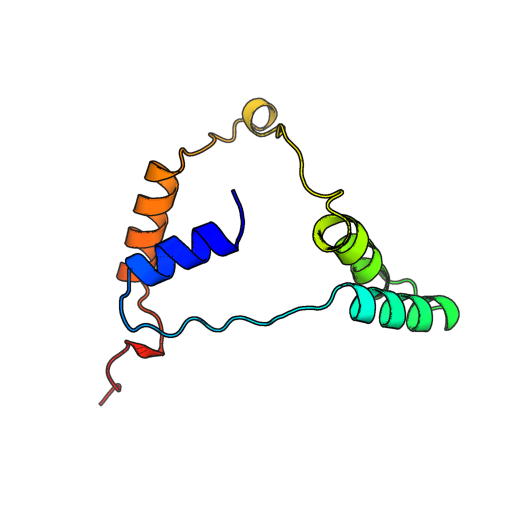 LYS A C 1
ATOM 731 O O . LYS A 1 90 ? -12.809 -10.351 15.474 1.00 89.56 90 LYS A O 1
ATOM 736 N N . ALA A 1 91 ? -13.545 -9.329 13.615 1.00 92.50 91 ALA A N 1
ATOM 737 C CA . ALA A 1 91 ? -13.992 -10.557 12.955 1.00 92.50 91 ALA A CA 1
ATOM 738 C C . ALA A 1 91 ? -12.822 -11.455 12.521 1.00 92.50 91 ALA A C 1
ATOM 740 O O . ALA A 1 91 ? -12.958 -12.674 12.506 1.00 92.50 91 ALA A O 1
ATOM 741 N N . ASN A 1 92 ? -11.682 -10.857 12.167 1.00 88.81 92 ASN A N 1
ATOM 742 C CA . ASN A 1 92 ? -10.467 -11.550 11.751 1.00 88.81 92 ASN A CA 1
ATOM 743 C C . ASN A 1 92 ? -9.261 -10.952 12.487 1.00 88.81 92 ASN A C 1
ATOM 745 O O . ASN A 1 92 ? -8.545 -10.124 11.910 1.00 88.81 92 ASN A O 1
ATOM 749 N N . PRO A 1 93 ? -9.040 -11.338 13.756 1.00 83.38 93 PRO A N 1
ATOM 750 C CA . PRO A 1 93 ? -7.944 -10.795 14.537 1.00 83.38 93 PRO A CA 1
ATOM 751 C C . PRO A 1 93 ? -6.592 -11.117 13.878 1.00 83.38 93 PRO A C 1
ATOM 753 O O . PRO A 1 93 ? -6.427 -12.207 13.309 1.00 83.38 93 PRO A O 1
ATOM 756 N N . PRO A 1 94 ? -5.620 -10.186 13.944 1.00 82.81 94 PRO A N 1
ATOM 757 C CA . PRO A 1 94 ? -4.266 -10.408 13.453 1.00 82.81 94 PRO A CA 1
ATOM 758 C C . PRO A 1 94 ? -3.658 -11.683 14.038 1.00 82.81 94 PRO A C 1
ATOM 760 O O . PRO A 1 94 ? -3.910 -12.023 15.192 1.00 82.81 94 PRO A O 1
ATOM 763 N N . VAL A 1 95 ? -2.835 -12.379 13.249 1.00 79.31 95 VAL A N 1
ATOM 764 C CA . VAL A 1 95 ? -2.236 -13.673 13.635 1.00 79.31 95 VAL A CA 1
ATOM 765 C C . VAL A 1 95 ? -1.445 -13.567 14.940 1.00 79.31 95 VAL A C 1
ATOM 767 O O . VAL A 1 95 ? -1.506 -14.479 15.752 1.00 79.31 95 VAL A O 1
ATOM 770 N N . SER A 1 96 ? -0.794 -12.429 15.190 1.00 77.69 96 SER A N 1
ATOM 771 C CA . SER A 1 96 ? -0.060 -12.163 16.434 1.00 77.69 96 SER A CA 1
ATOM 772 C C . SER A 1 96 ? -0.940 -12.148 17.694 1.00 77.69 96 SER A C 1
ATOM 774 O O . SER A 1 96 ? -0.415 -12.216 18.797 1.00 77.69 96 SER A O 1
ATOM 776 N N . LEU A 1 97 ? -2.262 -12.009 17.543 1.00 68.31 97 LEU A N 1
ATOM 777 C CA . LEU A 1 97 ? -3.239 -12.023 18.636 1.00 68.31 97 LEU A CA 1
ATOM 778 C C . LEU A 1 97 ? -4.079 -13.306 18.677 1.00 68.31 97 LEU A C 1
ATOM 780 O O . LEU A 1 97 ? -4.919 -13.450 19.567 1.00 68.31 97 LEU A O 1
ATOM 784 N N . LYS A 1 98 ? -3.900 -14.232 17.727 1.00 65.56 98 LYS A N 1
ATOM 785 C CA . LYS A 1 98 ? -4.561 -15.537 17.797 1.00 65.56 98 LYS A CA 1
ATOM 786 C C . LYS A 1 98 ? -3.879 -16.361 18.891 1.00 65.56 98 LYS A C 1
ATOM 788 O O . LYS A 1 98 ? -2.657 -16.480 18.894 1.00 65.56 98 LYS A O 1
ATOM 793 N N . ALA A 1 99 ? -4.662 -16.897 19.828 1.00 57.50 99 ALA A N 1
ATOM 794 C CA . ALA A 1 99 ? -4.151 -17.859 20.802 1.00 57.50 99 ALA A CA 1
ATOM 795 C C . ALA A 1 99 ? -3.556 -19.073 20.058 1.00 57.50 99 ALA A C 1
ATOM 797 O O . ALA A 1 99 ? -4.054 -19.393 18.973 1.00 57.50 99 ALA A O 1
ATOM 798 N N . PRO A 1 100 ? -2.513 -19.734 20.594 1.00 53.41 100 PRO A N 1
ATOM 799 C CA . PRO A 1 100 ? -2.024 -20.978 20.014 1.00 53.41 100 PRO A CA 1
ATOM 800 C C . PRO A 1 100 ? -3.189 -21.968 19.944 1.00 53.41 100 PRO A C 1
ATOM 802 O O . PRO A 1 100 ? -3.883 -22.160 20.942 1.00 53.41 100 PRO A O 1
ATOM 805 N N . GLU A 1 101 ? -3.439 -22.541 18.770 1.00 59.47 101 GLU A N 1
ATOM 806 C CA . GLU A 1 101 ? -4.349 -23.680 18.654 1.00 59.47 101 GLU A CA 1
ATOM 807 C C . GLU A 1 101 ? -3.692 -24.854 19.406 1.00 59.47 101 GLU A C 1
ATOM 809 O O . GLU A 1 101 ? -2.578 -25.250 19.057 1.00 59.47 101 GLU A O 1
ATOM 814 N N . GLU A 1 102 ? -4.330 -25.308 20.493 1.00 42.53 102 GLU A N 1
ATOM 815 C CA . GLU A 1 102 ? -3.935 -26.491 21.283 1.00 42.53 102 GLU A CA 1
ATOM 816 C C . GLU A 1 102 ? -4.200 -27.804 20.535 1.00 42.53 102 GLU A C 1
ATOM 818 O O . GLU A 1 102 ? -5.255 -27.911 19.863 1.00 42.53 102 GLU A O 1
#